Protein AF-V3ZJR1-F1 (afdb_monomer_lite)

pLDDT: mean 75.05, std 7.72, range [49.03, 86.88]

Foldseek 3Di:
DDPPDPVPDDDDDDDDPVVVVCCCPVVVPVVLVVCVVVVVDDPLPLPPDPPRDPVNNVVVVVVD

Sequence (64 aa):
GSKENISNYRPISILPTISKIFEKHNISINIKTFFNNFNLFYINQSGFGQNYSCSTAPIRITDN

Radius of gyration: 16.76 Å; chains: 1; bounding box: 38×27×40 Å

Secondary structure (DSSP, 8-state):
--TT-GGG--PPP---HHHHHHIIIIIIIIIHHHHHHTT-S-TT--SSSTT--TTHHHHHHH--

Structure (mmCIF, N/CA/C/O backbone):
data_AF-V3ZJR1-F1
#
_entry.id   AF-V3ZJR1-F1
#
loop_
_atom_site.group_PDB
_atom_site.id
_atom_site.type_symbol
_atom_site.label_atom_id
_atom_site.label_alt_id
_atom_site.label_comp_id
_atom_site.label_asym_id
_atom_site.label_entity_id
_atom_site.label_seq_id
_atom_site.pdbx_PDB_ins_code
_atom_site.Cartn_x
_atom_site.Cartn_y
_atom_site.Cartn_z
_atom_site.occupancy
_atom_site.B_iso_or_equiv
_atom_site.auth_seq_id
_atom_site.auth_comp_id
_atom_site.auth_asym_id
_atom_site.auth_atom_id
_atom_site.pdbx_PDB_model_num
ATOM 1 N N . GLY A 1 1 ? -2.341 -14.134 -19.560 1.00 62.97 1 GLY A N 1
ATOM 2 C CA . GLY A 1 1 ? -2.396 -13.393 -20.833 1.00 62.97 1 GLY A CA 1
ATOM 3 C C . GLY A 1 1 ? -1.070 -13.529 -21.546 1.00 62.97 1 GLY A C 1
ATOM 4 O O . GLY A 1 1 ? -0.057 -13.667 -20.870 1.00 62.97 1 GLY A O 1
ATOM 5 N N . SER A 1 2 ? -1.073 -13.540 -22.878 1.00 69.12 2 SER A N 1
ATOM 6 C CA . SER A 1 2 ? 0.138 -13.651 -23.704 1.00 69.12 2 SER A CA 1
ATOM 7 C C . SER A 1 2 ? 1.149 -12.551 -23.359 1.00 69.12 2 SER A C 1
ATOM 9 O O . SER A 1 2 ? 0.755 -11.392 -23.209 1.00 69.12 2 SER A O 1
ATOM 11 N N . LYS A 1 3 ? 2.431 -12.923 -23.225 1.00 70.00 3 LYS A N 1
ATOM 12 C CA . LYS A 1 3 ? 3.542 -12.020 -22.855 1.00 70.00 3 LYS A CA 1
ATOM 13 C C . LYS A 1 3 ? 3.833 -10.960 -23.928 1.00 70.00 3 LYS A C 1
ATOM 15 O O . LYS A 1 3 ? 4.366 -9.911 -23.614 1.00 70.00 3 LYS A O 1
ATOM 20 N N . GLU A 1 4 ? 3.414 -11.229 -25.160 1.00 80.56 4 GLU A N 1
ATOM 21 C CA . GLU A 1 4 ? 3.572 -10.373 -26.343 1.00 80.56 4 GLU A CA 1
ATOM 22 C C . GLU A 1 4 ? 2.645 -9.137 -26.330 1.00 80.56 4 GLU A C 1
ATOM 24 O O . GLU A 1 4 ? 2.867 -8.172 -27.055 1.00 80.56 4 GLU A O 1
ATOM 29 N N . ASN A 1 5 ? 1.570 -9.153 -25.532 1.00 75.56 5 ASN A N 1
ATOM 30 C CA . ASN A 1 5 ? 0.595 -8.063 -25.515 1.00 75.56 5 ASN A CA 1
ATOM 31 C C . ASN A 1 5 ? 1.051 -6.934 -24.584 1.00 75.56 5 ASN A C 1
ATOM 33 O O . ASN A 1 5 ? 0.960 -7.056 -23.363 1.00 75.56 5 ASN A O 1
ATOM 37 N N . ILE A 1 6 ? 1.463 -5.806 -25.167 1.00 74.12 6 ILE A N 1
ATOM 38 C CA . ILE A 1 6 ? 1.876 -4.582 -24.454 1.00 74.12 6 ILE A CA 1
ATOM 39 C C . ILE A 1 6 ? 0.788 -4.071 -23.491 1.00 74.12 6 ILE A C 1
ATOM 41 O O . ILE A 1 6 ? 1.098 -3.583 -22.408 1.00 74.12 6 ILE A O 1
ATOM 45 N N . SER A 1 7 ? -0.491 -4.269 -23.820 1.00 77.81 7 SER A N 1
ATOM 46 C CA . SER A 1 7 ? -1.631 -3.924 -22.958 1.00 77.81 7 SER A CA 1
ATOM 47 C C . SER A 1 7 ? -1.700 -4.720 -21.645 1.00 77.81 7 SER A C 1
ATOM 49 O O . SER A 1 7 ? -2.383 -4.295 -20.716 1.00 77.81 7 SER A O 1
ATOM 51 N N . ASN A 1 8 ? -0.988 -5.850 -21.533 1.00 7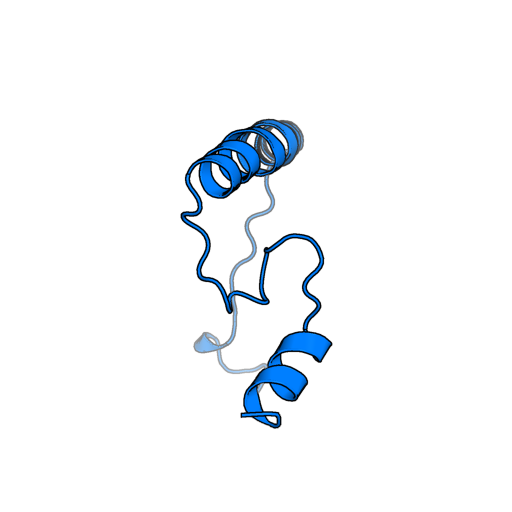8.44 8 ASN A N 1
ATOM 52 C CA . ASN A 1 8 ? -0.904 -6.635 -20.296 1.00 78.44 8 ASN A CA 1
ATOM 53 C C . ASN A 1 8 ? 0.187 -6.142 -19.335 1.00 78.44 8 ASN A C 1
ATOM 55 O O . ASN A 1 8 ? 0.241 -6.617 -18.196 1.00 78.44 8 ASN A O 1
ATOM 59 N N . TYR A 1 9 ? 1.062 -5.225 -19.755 1.00 76.69 9 TYR A N 1
ATOM 60 C CA . TYR A 1 9 ? 2.105 -4.703 -18.880 1.00 76.69 9 TYR A CA 1
ATOM 61 C C . TYR A 1 9 ? 1.521 -3.658 -17.934 1.00 76.69 9 TYR A C 1
ATOM 63 O O . TYR A 1 9 ? 1.003 -2.625 -18.351 1.00 76.69 9 TYR A O 1
ATOM 71 N N . ARG A 1 10 ? 1.642 -3.914 -16.630 1.00 79.56 10 ARG A N 1
ATOM 72 C CA . ARG A 1 10 ? 1.403 -2.902 -15.599 1.00 79.56 10 ARG A CA 1
ATOM 73 C C . ARG A 1 10 ? 2.753 -2.313 -15.192 1.00 79.56 10 ARG A 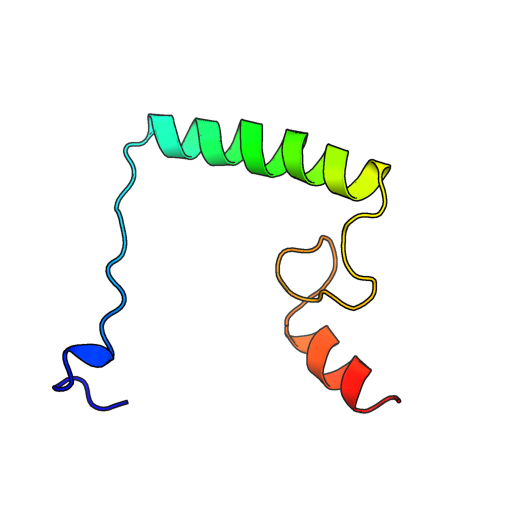C 1
ATOM 75 O O . ARG A 1 10 ? 3.549 -3.048 -14.604 1.00 79.56 10 ARG A O 1
ATOM 82 N N . PRO A 1 11 ? 3.047 -1.041 -15.506 1.00 76.50 11 PRO A N 1
ATOM 83 C CA . PRO A 1 11 ? 4.295 -0.421 -15.085 1.00 76.50 11 PRO A CA 1
ATOM 84 C C . PRO A 1 11 ? 4.343 -0.341 -13.555 1.00 76.50 11 PRO A C 1
ATOM 86 O O . PRO A 1 11 ? 3.378 0.075 -12.915 1.00 76.50 11 PRO A O 1
ATOM 89 N N . ILE A 1 12 ? 5.465 -0.762 -12.969 1.00 77.50 12 ILE A N 1
ATOM 90 C CA . ILE A 1 12 ? 5.702 -0.684 -11.526 1.00 77.50 12 ILE A CA 1
ATOM 91 C C . ILE A 1 12 ? 6.629 0.499 -11.276 1.00 77.50 12 ILE A C 1
ATOM 93 O O . ILE A 1 12 ? 7.770 0.510 -11.737 1.00 77.50 12 ILE A O 1
ATOM 97 N N . SER A 1 13 ? 6.150 1.483 -10.525 1.00 81.19 13 SER A N 1
ATOM 98 C CA . SER A 1 13 ? 6.978 2.603 -10.087 1.00 81.19 13 SER A CA 1
ATOM 99 C C . SER A 1 13 ? 7.891 2.150 -8.949 1.00 81.19 13 SER A C 1
ATOM 101 O O . SER A 1 13 ? 7.420 1.738 -7.890 1.00 81.19 13 SER A O 1
ATOM 103 N N . ILE A 1 14 ? 9.207 2.233 -9.144 1.00 80.94 14 ILE A N 1
ATOM 104 C CA . ILE A 1 14 ? 10.175 1.985 -8.072 1.00 80.94 14 ILE A CA 1
ATOM 105 C C . ILE A 1 14 ? 10.308 3.278 -7.269 1.00 80.94 14 ILE A C 1
ATOM 107 O O . ILE A 1 14 ? 10.974 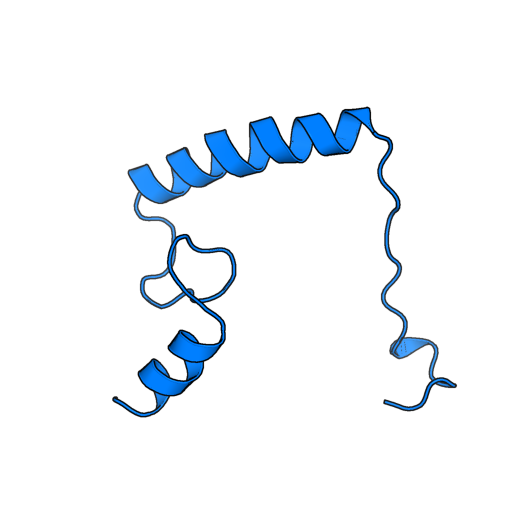4.219 -7.692 1.00 80.94 14 ILE A O 1
ATOM 111 N N . LEU A 1 15 ? 9.643 3.337 -6.113 1.00 83.69 15 LEU A N 1
ATOM 112 C CA . LEU A 1 15 ? 9.739 4.498 -5.234 1.00 83.69 15 LEU A CA 1
ATOM 113 C C . LEU A 1 15 ? 11.109 4.560 -4.533 1.00 83.69 15 LEU A C 1
ATOM 115 O O . LEU A 1 15 ? 11.616 3.516 -4.097 1.00 83.69 15 LEU A O 1
ATOM 119 N N . PRO A 1 16 ? 11.678 5.767 -4.348 1.00 86.00 16 PRO A N 1
ATOM 120 C CA . PRO A 1 16 ? 12.871 5.948 -3.533 1.00 86.00 16 PRO A CA 1
ATOM 121 C C . PRO A 1 16 ? 12.590 5.564 -2.072 1.00 86.00 16 PRO A C 1
ATOM 123 O O . PRO A 1 16 ? 11.458 5.640 -1.589 1.00 86.00 16 PRO A O 1
ATOM 126 N N . THR A 1 17 ? 13.631 5.150 -1.346 1.00 86.88 17 THR A N 1
ATOM 127 C CA . THR A 1 17 ? 13.522 4.575 0.009 1.00 86.88 17 THR A CA 1
ATOM 128 C C . THR A 1 17 ? 12.753 5.466 0.983 1.00 86.88 17 THR A C 1
ATOM 130 O O . THR A 1 17 ? 11.938 4.971 1.758 1.00 86.88 17 THR A O 1
ATOM 133 N N . ILE A 1 18 ? 12.955 6.782 0.907 1.00 86.38 18 ILE A N 1
ATOM 134 C CA . ILE A 1 18 ? 12.266 7.756 1.762 1.00 86.38 18 ILE A CA 1
ATOM 135 C C . ILE A 1 18 ? 10.752 7.721 1.512 1.00 86.38 18 ILE A C 1
ATOM 137 O O . ILE A 1 18 ? 9.975 7.654 2.461 1.00 86.38 18 ILE A O 1
ATOM 141 N N . SER A 1 19 ? 10.314 7.672 0.252 1.00 85.88 19 SER A N 1
ATOM 142 C CA . SER A 1 19 ? 8.889 7.605 -0.088 1.00 85.88 19 SER A CA 1
ATOM 143 C C . SER A 1 19 ? 8.212 6.342 0.451 1.00 85.88 19 SER A C 1
ATOM 145 O O . SER A 1 19 ? 7.070 6.417 0.893 1.00 85.88 19 SER A O 1
ATOM 147 N N . LYS A 1 20 ? 8.921 5.205 0.520 1.00 82.44 20 LYS A N 1
ATOM 148 C CA . LYS A 1 20 ? 8.391 3.975 1.140 1.00 82.44 20 LYS A CA 1
ATOM 149 C C . LYS A 1 20 ? 8.164 4.122 2.649 1.00 82.44 20 LYS A C 1
ATOM 151 O O . LYS A 1 20 ? 7.222 3.546 3.190 1.00 82.44 20 LYS A O 1
ATOM 156 N N . ILE A 1 21 ? 9.010 4.893 3.337 1.00 86.25 21 ILE A N 1
ATOM 157 C CA . ILE A 1 21 ? 8.841 5.189 4.770 1.00 86.25 21 ILE A CA 1
ATOM 158 C C . ILE A 1 21 ? 7.586 6.041 4.976 1.00 86.25 21 ILE A C 1
ATOM 160 O O . ILE A 1 21 ? 6.773 5.731 5.849 1.00 86.25 21 ILE A O 1
ATOM 164 N N . PHE A 1 22 ? 7.391 7.064 4.137 1.00 84.06 22 PHE A N 1
ATOM 165 C CA . PHE A 1 22 ? 6.181 7.888 4.161 1.00 84.06 22 PHE A CA 1
ATOM 166 C C . PHE A 1 22 ? 4.922 7.075 3.866 1.00 84.06 22 PHE A C 1
ATOM 168 O O . PHE A 1 22 ? 3.936 7.212 4.583 1.00 84.06 22 PHE A O 1
ATOM 175 N N . GLU A 1 23 ? 4.952 6.192 2.873 1.00 84.00 23 GLU A N 1
ATOM 176 C CA . GLU A 1 23 ? 3.827 5.309 2.563 1.00 84.00 23 GLU A CA 1
ATOM 177 C C . GLU A 1 23 ? 3.481 4.399 3.752 1.00 84.00 23 GLU A C 1
ATOM 179 O O . GLU A 1 23 ? 2.327 4.293 4.170 1.00 84.00 23 GLU A O 1
ATOM 184 N N . LYS A 1 24 ? 4.488 3.803 4.394 1.00 82.44 24 LYS A N 1
ATOM 185 C CA . LYS A 1 24 ? 4.258 2.975 5.579 1.00 82.44 24 LYS A CA 1
ATOM 186 C C . LYS A 1 24 ? 3.681 3.784 6.741 1.00 82.44 24 LYS A C 1
ATOM 188 O O . LYS A 1 24 ? 2.713 3.355 7.356 1.00 82.44 24 LYS A O 1
ATOM 193 N N . HIS A 1 25 ? 4.259 4.934 7.066 1.00 82.75 25 HIS A N 1
ATOM 194 C CA . HIS A 1 25 ? 3.861 5.671 8.263 1.00 82.75 25 HIS A CA 1
ATOM 195 C C . HIS A 1 25 ? 2.580 6.489 8.058 1.00 82.75 25 HIS A C 1
ATOM 197 O O . HIS A 1 25 ? 1.650 6.418 8.856 1.00 82.75 25 HIS A O 1
ATOM 203 N N . ASN A 1 26 ? 2.496 7.250 6.971 1.00 76.81 26 ASN A N 1
ATOM 204 C CA . ASN A 1 26 ? 1.356 8.118 6.711 1.00 76.81 26 ASN A CA 1
ATOM 205 C C . ASN A 1 26 ? 0.135 7.292 6.270 1.00 76.81 26 ASN A C 1
ATOM 207 O O . ASN A 1 26 ? -0.894 7.297 6.945 1.00 76.81 26 ASN A O 1
ATOM 211 N N . ILE A 1 27 ? 0.276 6.487 5.212 1.00 78.00 27 ILE A N 1
ATOM 212 C CA . ILE A 1 27 ? -0.860 5.749 4.643 1.00 78.00 27 ILE A CA 1
ATOM 213 C C . ILE A 1 27 ? -1.258 4.572 5.538 1.00 78.00 27 ILE A C 1
ATOM 215 O O . ILE A 1 27 ? -2.438 4.403 5.844 1.00 78.00 27 ILE A O 1
ATOM 219 N N . SER A 1 28 ? -0.308 3.754 6.005 1.00 75.44 28 SER A N 1
ATOM 220 C CA . SER A 1 28 ? -0.709 2.541 6.739 1.00 75.44 28 SER A CA 1
ATOM 221 C C . SER A 1 28 ? -1.192 2.801 8.161 1.00 75.44 28 SER A C 1
ATOM 223 O O . SER A 1 28 ? -1.944 1.976 8.665 1.00 75.44 28 SER A O 1
ATOM 225 N N . ILE A 1 29 ? -0.787 3.896 8.809 1.00 78.19 29 ILE A N 1
ATOM 226 C CA . ILE A 1 29 ? -1.198 4.179 10.191 1.00 78.19 29 ILE A CA 1
ATOM 227 C C . ILE A 1 29 ? -2.294 5.235 10.208 1.00 78.19 29 ILE A C 1
ATOM 229 O O . ILE A 1 29 ? -3.395 4.949 10.667 1.00 78.19 29 ILE A O 1
ATOM 233 N N . ASN A 1 30 ? -2.034 6.433 9.685 1.00 79.00 30 ASN A N 1
ATOM 234 C CA . ASN A 1 30 ? -2.959 7.555 9.846 1.00 79.00 30 ASN A CA 1
ATOM 235 C C . ASN A 1 30 ? -4.225 7.369 9.009 1.00 79.00 30 ASN A C 1
ATOM 237 O O . ASN A 1 30 ? -5.327 7.441 9.549 1.00 79.00 30 ASN A O 1
ATOM 241 N N . ILE A 1 31 ? -4.080 7.048 7.719 1.00 81.69 31 ILE A N 1
ATOM 242 C CA . ILE A 1 31 ? -5.240 6.856 6.837 1.00 81.69 31 ILE A CA 1
ATOM 243 C C . ILE A 1 31 ? -6.050 5.637 7.279 1.00 81.69 31 ILE A C 1
ATOM 245 O O .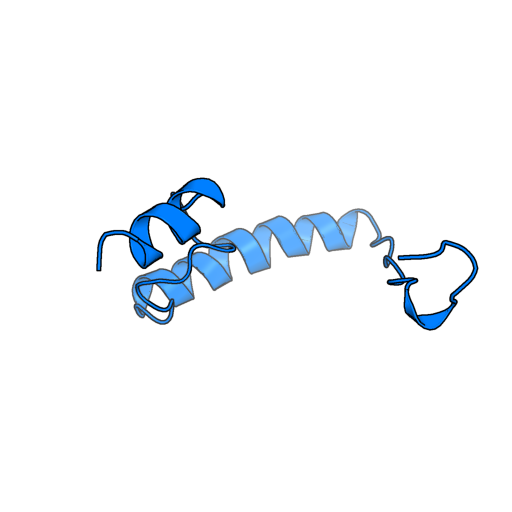 ILE A 1 31 ? -7.261 5.743 7.437 1.00 81.69 31 ILE A O 1
ATOM 249 N N . LYS A 1 32 ? -5.413 4.494 7.568 1.00 79.88 32 LYS A N 1
ATOM 250 C CA . LYS A 1 32 ? -6.160 3.318 8.049 1.00 79.88 32 LYS A CA 1
ATOM 251 C C . LYS A 1 32 ? -6.883 3.583 9.368 1.00 79.88 32 LYS A C 1
ATOM 253 O O . LYS A 1 32 ? -8.040 3.203 9.497 1.00 79.88 32 LYS A O 1
ATOM 258 N N . THR A 1 33 ? -6.237 4.253 10.323 1.00 80.56 33 THR A N 1
ATOM 259 C CA . THR A 1 33 ? -6.860 4.580 11.616 1.00 80.56 33 THR A CA 1
ATOM 260 C C . THR A 1 33 ? -8.031 5.539 11.436 1.00 80.56 33 THR A C 1
ATOM 262 O O . THR A 1 33 ? -9.086 5.316 12.016 1.00 80.56 33 THR A O 1
ATOM 265 N N . PHE A 1 34 ? -7.895 6.555 10.581 1.00 83.88 34 PHE A N 1
ATOM 266 C CA . PHE A 1 34 ? -8.993 7.458 10.240 1.00 83.88 34 PHE A CA 1
ATOM 267 C C . PHE A 1 34 ? -10.170 6.692 9.621 1.00 83.88 34 PHE A C 1
ATOM 269 O O . PHE A 1 34 ? -11.286 6.756 10.123 1.00 83.88 34 PHE A O 1
ATOM 276 N N . PHE A 1 35 ? -9.925 5.894 8.582 1.00 80.56 35 PHE A N 1
ATOM 277 C CA . PHE A 1 35 ? -10.985 5.146 7.904 1.00 80.56 35 PHE A CA 1
ATOM 278 C C . PHE A 1 35 ? -11.663 4.119 8.823 1.00 80.56 35 PHE A C 1
ATOM 280 O O . PHE A 1 35 ? -12.877 3.944 8.730 1.00 80.56 35 PHE A O 1
ATOM 287 N N . ASN A 1 36 ? -10.912 3.491 9.737 1.00 78.75 36 ASN A N 1
ATOM 288 C CA . ASN A 1 36 ? -11.463 2.609 10.768 1.00 78.75 36 ASN A CA 1
ATOM 289 C C . ASN A 1 36 ? -12.320 3.382 11.782 1.00 78.75 36 ASN A C 1
ATOM 291 O O . ASN A 1 36 ? -13.440 2.973 12.062 1.00 78.75 36 ASN A O 1
ATOM 295 N N . ASN A 1 37 ? -11.835 4.515 12.300 1.00 81.31 37 ASN A N 1
ATOM 296 C CA . ASN A 1 37 ? -12.560 5.315 13.294 1.00 81.31 37 ASN A CA 1
ATOM 297 C C . ASN A 1 37 ? -13.888 5.863 12.757 1.00 81.31 37 ASN A C 1
ATOM 299 O O . ASN A 1 37 ? -14.853 5.984 13.506 1.00 81.31 37 ASN A O 1
ATOM 303 N N . PHE A 1 38 ? -13.941 6.182 11.464 1.00 82.00 38 PHE A N 1
ATOM 304 C CA . PHE A 1 38 ? -15.147 6.679 10.803 1.00 82.00 38 PHE A CA 1
ATOM 305 C C . PHE A 1 38 ? -15.965 5.576 10.109 1.00 82.00 38 PHE A C 1
ATOM 307 O O . PHE A 1 38 ? -16.936 5.895 9.429 1.00 82.00 38 PHE A O 1
ATOM 314 N N . ASN A 1 39 ? -15.600 4.293 10.270 1.00 75.31 39 ASN A N 1
ATOM 315 C CA . ASN A 1 39 ? -16.243 3.146 9.609 1.00 75.31 39 ASN A CA 1
ATOM 316 C C . ASN A 1 39 ? -16.452 3.348 8.093 1.00 75.31 39 ASN A C 1
ATOM 318 O O . ASN A 1 39 ? -17.474 2.963 7.531 1.00 75.31 39 ASN A O 1
ATOM 322 N N . LEU A 1 40 ? -15.477 3.969 7.420 1.00 77.50 40 LEU A N 1
ATOM 323 C CA . LEU A 1 40 ? -15.541 4.264 5.983 1.00 77.50 40 LEU A CA 1
ATOM 324 C C . LEU A 1 40 ? -15.185 3.053 5.114 1.00 77.50 40 LEU A C 1
ATOM 326 O O . LEU A 1 40 ? -15.411 3.071 3.904 1.00 77.50 40 LEU A O 1
ATOM 330 N N . PHE A 1 41 ? -14.609 2.006 5.708 1.00 75.56 41 PHE A N 1
ATOM 331 C CA . PHE A 1 41 ? -14.381 0.753 5.003 1.00 75.56 41 PHE A CA 1
ATOM 332 C C . PHE A 1 41 ? -15.702 0.025 4.778 1.00 75.56 41 PHE A C 1
ATOM 334 O O . PHE A 1 41 ? -16.519 -0.130 5.684 1.00 75.56 41 PHE A O 1
ATOM 341 N N . TYR A 1 42 ? -15.896 -0.461 3.555 1.00 72.25 42 TYR A N 1
ATOM 342 C CA . TYR A 1 42 ? -17.060 -1.271 3.238 1.00 72.25 42 TYR A CA 1
ATOM 343 C C . TYR A 1 42 ? -17.021 -2.574 4.048 1.00 72.25 42 TYR A C 1
ATOM 345 O O . TYR A 1 42 ? -15.990 -3.247 4.097 1.00 72.25 42 TYR A O 1
ATOM 353 N N . ILE A 1 43 ? -18.155 -2.958 4.644 1.00 66.69 43 ILE A N 1
ATOM 354 C CA . ILE A 1 43 ? -18.280 -4.127 5.538 1.00 66.69 43 ILE A CA 1
ATOM 355 C C . ILE A 1 43 ? -17.797 -5.431 4.877 1.00 66.69 43 ILE A C 1
ATOM 357 O O . ILE A 1 43 ? -17.405 -6.367 5.574 1.00 66.69 43 ILE A O 1
ATOM 361 N N . ASN A 1 44 ? -17.782 -5.514 3.539 1.00 66.12 44 ASN A N 1
ATOM 362 C CA . ASN A 1 44 ? -17.328 -6.700 2.799 1.00 66.12 44 ASN A CA 1
ATOM 363 C C . ASN A 1 44 ? -16.044 -6.473 2.002 1.00 66.12 44 ASN A C 1
ATOM 365 O O . ASN A 1 44 ? -15.746 -7.227 1.079 1.00 66.12 44 ASN A O 1
ATOM 369 N N . GLN A 1 45 ? -15.265 -5.450 2.344 1.00 72.06 45 GLN A N 1
ATOM 370 C CA . GLN A 1 45 ? -13.981 -5.215 1.706 1.00 72.06 45 GLN A CA 1
ATOM 371 C C . GLN A 1 45 ? -12.925 -6.192 2.236 1.00 72.06 45 GLN A C 1
ATOM 373 O O . GLN A 1 45 ? -12.259 -5.945 3.237 1.00 72.06 45 GLN A O 1
ATOM 378 N N . SER A 1 46 ? -12.737 -7.304 1.526 1.00 70.00 46 SER A N 1
ATOM 379 C CA . SER A 1 46 ? -11.722 -8.303 1.884 1.00 70.00 46 SER A CA 1
ATOM 380 C C . SER A 1 46 ? -10.299 -7.922 1.459 1.00 70.00 46 SER A C 1
ATOM 382 O O . SER A 1 46 ? -9.332 -8.500 1.945 1.00 70.00 46 SER A O 1
ATOM 384 N N . GLY A 1 47 ? -10.151 -6.972 0.531 1.00 67.31 47 GLY A N 1
ATOM 385 C CA . GLY A 1 47 ? -8.852 -6.485 0.063 1.00 67.31 47 GLY A CA 1
ATOM 386 C C . GLY A 1 47 ? -8.380 -5.272 0.860 1.00 67.31 47 GLY A C 1
ATOM 387 O O . GLY A 1 47 ? -9.145 -4.332 1.048 1.00 67.31 47 GLY A O 1
ATOM 388 N N . PHE A 1 48 ? -7.114 -5.260 1.284 1.00 67.38 48 PHE A N 1
ATOM 389 C CA . PHE A 1 48 ? -6.457 -4.143 1.995 1.00 67.38 48 PHE A CA 1
ATOM 390 C C . PHE A 1 48 ? -7.015 -3.796 3.393 1.00 67.38 48 PHE A C 1
ATOM 392 O O . PHE A 1 48 ? -6.414 -2.973 4.090 1.00 67.38 48 PHE A O 1
ATOM 399 N N . GLY A 1 49 ? -8.101 -4.446 3.823 1.00 66.38 49 GLY A N 1
ATOM 400 C CA . GLY A 1 49 ? -8.638 -4.393 5.182 1.00 66.38 49 GLY A CA 1
ATOM 401 C C . GLY A 1 49 ? -7.830 -5.242 6.167 1.00 66.38 49 GLY A C 1
ATOM 402 O O . GLY A 1 49 ? -7.154 -6.201 5.794 1.00 66.38 49 GLY A O 1
ATOM 403 N N . GLN A 1 50 ? -7.877 -4.879 7.448 1.00 64.88 50 GLN A N 1
ATOM 404 C CA . GLN A 1 50 ? -7.215 -5.642 8.505 1.00 64.88 50 GLN A CA 1
ATOM 405 C C . GLN A 1 50 ? -8.000 -6.930 8.798 1.00 64.88 50 GLN A C 1
ATOM 407 O O . GLN A 1 50 ? -9.223 -6.898 8.863 1.00 64.88 50 GLN A O 1
ATOM 412 N N . ASN A 1 51 ? -7.299 -8.053 8.982 1.00 63.03 51 ASN A N 1
ATOM 413 C CA . ASN A 1 51 ? -7.861 -9.377 9.307 1.00 63.03 51 ASN A CA 1
ATOM 414 C C . ASN A 1 51 ? -8.740 -10.050 8.232 1.00 63.03 51 ASN A C 1
ATOM 416 O O . ASN A 1 51 ? -9.288 -11.118 8.496 1.00 63.03 51 ASN A O 1
ATOM 420 N N . TYR A 1 52 ? -8.822 -9.506 7.016 1.00 64.75 52 TYR A N 1
ATOM 421 C CA . TYR A 1 52 ? -9.469 -10.178 5.886 1.00 64.75 52 TYR A CA 1
ATOM 422 C C . TYR A 1 52 ? -8.420 -10.757 4.933 1.00 64.75 52 TYR A C 1
ATOM 424 O O . TYR A 1 52 ? -7.490 -10.070 4.514 1.00 64.75 52 TYR A O 1
ATOM 432 N N . SER A 1 53 ? -8.561 -12.041 4.600 1.00 66.50 53 SER A N 1
ATOM 433 C CA . SER A 1 53 ? -7.709 -12.722 3.618 1.00 66.50 53 SER A CA 1
ATOM 434 C C . SER A 1 53 ? -8.441 -12.882 2.289 1.00 66.50 53 SER A C 1
ATOM 436 O O . SER A 1 53 ? -9.672 -12.919 2.245 1.00 66.50 53 SER A O 1
ATOM 438 N N . CYS A 1 54 ? -7.693 -13.065 1.200 1.00 64.56 54 CYS A N 1
ATOM 439 C CA . CYS A 1 54 ? -8.261 -13.378 -0.112 1.00 64.56 54 CYS A CA 1
ATOM 440 C C . CYS A 1 54 ? -9.144 -14.642 -0.068 1.00 64.56 54 CYS A C 1
ATOM 442 O O . CYS A 1 54 ? -10.134 -14.716 -0.782 1.00 64.56 54 CYS A O 1
ATOM 444 N N . SER A 1 55 ? -8.858 -15.591 0.834 1.00 68.12 55 SER A N 1
ATOM 445 C CA . SER A 1 55 ? -9.689 -16.783 1.066 1.00 68.12 55 SER A CA 1
ATOM 446 C C . SER A 1 55 ? -11.030 -16.492 1.749 1.00 68.12 55 SER A C 1
ATOM 448 O O . SER A 1 55 ? -11.984 -17.232 1.538 1.00 68.12 55 SER A O 1
ATOM 450 N N . THR A 1 56 ? -11.138 -15.409 2.525 1.00 66.38 56 THR A N 1
ATOM 451 C CA . THR A 1 56 ? -12.402 -15.015 3.179 1.00 66.38 56 THR A CA 1
ATOM 452 C C . THR A 1 56 ? -13.398 -14.372 2.212 1.00 66.38 56 THR A C 1
ATOM 454 O O . THR A 1 56 ? -14.597 -14.393 2.475 1.00 66.38 56 THR A O 1
ATOM 457 N N . ALA A 1 57 ? -12.923 -13.854 1.072 1.00 69.19 57 ALA A N 1
ATOM 458 C CA . ALA A 1 57 ? -13.772 -13.267 0.038 1.00 69.19 57 ALA A CA 1
ATOM 459 C C . ALA A 1 57 ? -14.722 -14.292 -0.629 1.00 69.19 57 ALA A C 1
ATOM 461 O O . ALA A 1 57 ? -15.926 -14.048 -0.620 1.00 69.19 57 ALA A O 1
ATOM 462 N N . PRO A 1 58 ? -14.252 -15.442 -1.164 1.00 68.75 58 PRO A N 1
ATOM 463 C CA . PRO A 1 58 ? -15.130 -16.425 -1.802 1.00 68.75 58 PRO A CA 1
ATOM 464 C C . PRO A 1 58 ? -16.032 -17.163 -0.809 1.00 68.75 58 PRO A C 1
ATOM 466 O O . PRO A 1 58 ? -17.177 -17.452 -1.149 1.00 68.75 58 PRO A O 1
ATOM 469 N N . ILE A 1 59 ? -15.563 -17.417 0.421 1.00 74.31 59 ILE A N 1
ATOM 470 C CA . ILE A 1 59 ? -16.383 -18.030 1.482 1.00 74.31 59 ILE A CA 1
ATOM 471 C C . ILE A 1 59 ? -17.625 -17.168 1.718 1.00 74.31 59 ILE A C 1
ATOM 473 O O . ILE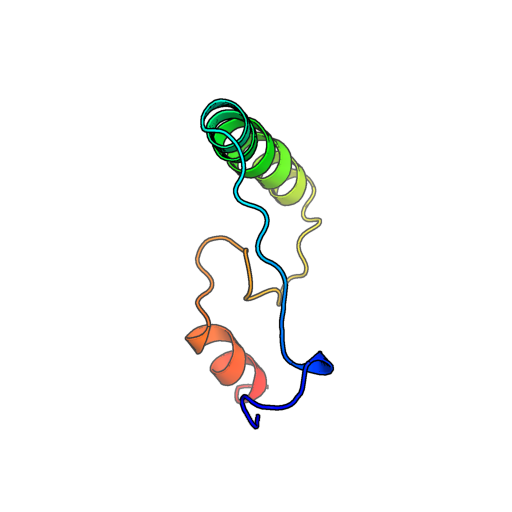 A 1 59 ? -18.741 -17.660 1.662 1.00 74.31 59 ILE A O 1
ATOM 477 N N . ARG A 1 60 ? -17.448 -15.851 1.843 1.00 65.19 60 ARG A N 1
ATOM 478 C CA . ARG A 1 60 ? -18.550 -14.924 2.106 1.00 65.19 60 ARG A CA 1
ATOM 479 C C . ARG A 1 60 ? -19.535 -14.736 0.946 1.00 65.19 60 ARG A C 1
ATOM 481 O O . ARG A 1 60 ? -20.665 -14.316 1.178 1.00 65.19 60 ARG A O 1
ATOM 488 N N . ILE A 1 61 ? -19.105 -15.007 -0.284 1.00 73.62 61 ILE A N 1
ATOM 489 C CA . ILE A 1 61 ? -19.979 -15.002 -1.468 1.00 73.62 61 ILE A CA 1
ATOM 490 C C . ILE A 1 61 ? -20.797 -16.298 -1.541 1.00 73.62 61 ILE A C 1
ATOM 492 O O . ILE A 1 61 ? -21.904 -16.275 -2.058 1.00 73.62 61 ILE A O 1
ATOM 496 N N . THR A 1 62 ? -20.256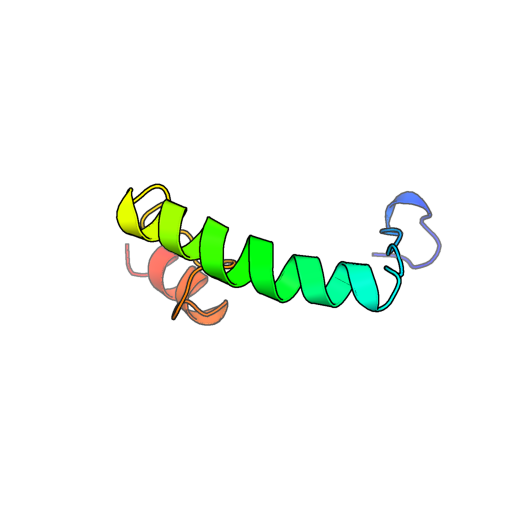 -17.407 -1.027 1.00 78.19 62 THR A N 1
ATOM 497 C CA . THR A 1 62 ? -20.887 -18.736 -1.095 1.00 78.19 62 THR A CA 1
ATOM 498 C C . THR A 1 62 ? -21.802 -19.017 0.106 1.00 78.19 62 THR A C 1
ATOM 500 O O . THR A 1 62 ? -22.763 -19.759 -0.038 1.00 78.19 62 THR A O 1
ATOM 503 N N . ASP A 1 63 ? -21.521 -18.421 1.272 1.00 62.41 63 ASP A N 1
ATOM 504 C CA . ASP A 1 63 ? -22.339 -18.502 2.502 1.00 62.41 63 ASP A CA 1
ATOM 505 C C . ASP A 1 63 ? -23.511 -17.486 2.551 1.00 62.41 63 ASP A C 1
ATOM 507 O O . ASP A 1 63 ? -24.124 -17.311 3.605 1.00 62.41 63 ASP A O 1
ATOM 511 N N . ASN A 1 64 ? -23.812 -16.782 1.447 1.00 49.03 64 ASN A N 1
ATOM 512 C CA . ASN A 1 64 ? -25.018 -15.943 1.301 1.00 49.03 64 ASN A CA 1
ATOM 513 C C . ASN A 1 64 ? -26.051 -16.604 0.389 1.00 49.03 64 ASN A C 1
ATOM 515 O O . ASN A 1 64 ? -25.656 -17.035 -0.717 1.00 49.03 64 ASN A O 1
#

Organism: Lottia gigantea (NCBI:txid225164)